Protein AF-A0A916H6Y7-F1 (afdb_monomer)

Secondary structure (DSSP, 8-state):
--HHHHHHHHHHHHHHHHHHHHHH----TTS-HHHHHHHHHHHHTSS-TTTTTT--HHHHHHHHHHHTT--TT--EEEETTEEEEPPPHHHHHHH-TT-----

Foldseek 3Di:
DPVVVVVVVVVVVVVVVVCCCVVVVAAPQVDDLLVQLVVLLVVLVVDDCVRLVVDDSLLSSLVVCLVNVHQLVPQFHADPNDTDGHDHNVRNCVVCVVSDDPD

pLDDT: mean 84.16, std 11.41, range [38.25, 94.25]

Radius of gyration: 16.62 Å; Cα contacts (8 Å, |Δi|>4): 92; chains: 1; bounding box: 41×30×44 Å

Sequence (103 aa):
MAKGKAIVTIARKLLVRVWYVLTKQEADRQADPHMVGLKFFAWSWKLSTEQHGGLTRRQFVRYHLMQLGLGNDLTHIQRGGTKRPLASVEEVRQLRPDLRDTA

Solvent-accessible surface area (backbone atoms only — not comparable to full-atom values): 6068 Å² total; per-residue (Å²): 139,60,67,68,58,53,52,52,52,52,50,51,54,51,51,52,50,52,48,46,37,72,74,67,68,52,58,72,66,84,56,60,43,61,63,53,39,48,51,42,42,61,50,49,73,78,47,54,56,72,78,45,71,74,39,52,59,36,36,40,27,41,49,56,30,53,76,40,73,30,49,85,87,52,59,55,41,75,57,93,89,43,77,43,69,44,43,54,72,66,63,38,37,73,78,38,69,84,71,61,84,83,124

Mean predicted aligned error: 8.53 Å

Structure (mmCIF, N/CA/C/O backbone):
data_AF-A0A916H6Y7-F1
#
_entry.id   AF-A0A916H6Y7-F1
#
loop_
_atom_site.group_PDB
_atom_site.id
_atom_site.type_symbol
_atom_site.label_atom_id
_atom_site.label_alt_id
_atom_site.label_comp_id
_atom_site.label_asym_id
_atom_site.label_entity_id
_atom_site.label_seq_id
_atom_site.pdbx_PDB_ins_code
_atom_site.Cartn_x
_atom_site.Cartn_y
_atom_site.Cartn_z
_atom_site.occupancy
_atom_site.B_iso_or_equiv
_atom_site.auth_seq_id
_atom_site.auth_comp_id
_atom_site.auth_asym_id
_atom_site.auth_atom_id
_atom_site.pdbx_PDB_model_num
ATOM 1 N N . MET A 1 1 ? 25.447 2.378 -32.250 1.00 52.41 1 MET A N 1
ATOM 2 C CA . MET A 1 1 ? 24.008 2.216 -32.578 1.00 52.41 1 MET A CA 1
ATOM 3 C C . MET A 1 1 ? 23.236 1.308 -31.590 1.00 52.41 1 MET A C 1
ATOM 5 O O . MET A 1 1 ? 22.358 0.569 -32.008 1.00 52.41 1 MET A O 1
ATOM 9 N N . ALA A 1 2 ? 23.501 1.357 -30.272 1.00 60.34 2 ALA A N 1
ATOM 10 C CA . ALA A 1 2 ? 22.874 0.439 -29.294 1.00 60.34 2 ALA A CA 1
ATOM 11 C C . ALA A 1 2 ? 21.842 1.100 -28.349 1.00 60.34 2 ALA A C 1
ATOM 13 O O . ALA A 1 2 ? 20.892 0.448 -27.922 1.00 60.34 2 ALA A O 1
ATOM 14 N N . LYS A 1 3 ? 21.974 2.406 -28.060 1.00 61.34 3 LYS A N 1
ATOM 1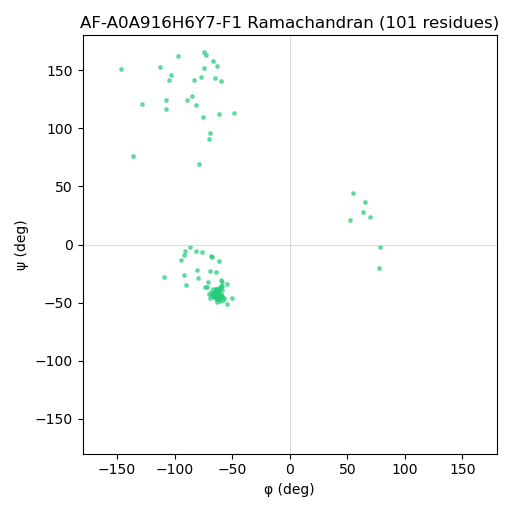5 C CA . LYS A 1 3 ? 21.105 3.120 -27.100 1.00 61.34 3 LYS A CA 1
ATOM 16 C C . LYS A 1 3 ? 19.642 3.224 -27.550 1.00 61.34 3 LYS A C 1
ATOM 18 O O . LYS A 1 3 ? 18.749 2.930 -26.764 1.00 61.34 3 LYS A O 1
ATOM 23 N N . GLY A 1 4 ? 19.386 3.571 -28.815 1.00 70.00 4 GLY A N 1
ATOM 24 C CA . GLY A 1 4 ? 18.014 3.707 -29.329 1.00 70.00 4 GLY A CA 1
ATOM 25 C C . GLY A 1 4 ? 17.227 2.392 -29.287 1.00 70.00 4 GLY A C 1
ATOM 26 O O . GLY A 1 4 ? 16.067 2.369 -28.887 1.00 70.00 4 GLY A O 1
ATOM 27 N N . LYS A 1 5 ? 17.885 1.269 -29.599 1.00 80.38 5 LYS A N 1
ATOM 28 C CA . LYS A 1 5 ? 17.262 -0.062 -29.587 1.00 80.38 5 LYS A CA 1
ATOM 29 C C . LYS A 1 5 ? 16.877 -0.507 -28.172 1.00 80.38 5 LYS A C 1
ATOM 31 O O . LYS A 1 5 ? 15.805 -1.082 -27.987 1.00 80.38 5 LYS A O 1
ATOM 36 N N . ALA A 1 6 ? 17.708 -0.201 -27.173 1.00 84.19 6 ALA A N 1
ATOM 37 C CA . ALA A 1 6 ? 17.408 -0.494 -25.773 1.00 84.19 6 ALA A CA 1
ATOM 38 C C . ALA A 1 6 ? 16.175 0.284 -25.279 1.00 84.19 6 ALA A C 1
ATOM 40 O O . ALA A 1 6 ? 15.272 -0.315 -24.698 1.00 84.19 6 ALA A O 1
ATOM 41 N N . ILE A 1 7 ? 16.089 1.584 -25.592 1.00 84.56 7 ILE A N 1
ATOM 42 C CA . ILE A 1 7 ? 14.945 2.434 -25.220 1.00 84.56 7 ILE A CA 1
ATOM 43 C C . ILE A 1 7 ? 13.647 1.898 -25.835 1.00 84.56 7 ILE A C 1
ATOM 45 O O . ILE A 1 7 ? 12.666 1.695 -25.123 1.00 84.56 7 ILE A O 1
ATOM 49 N N . VAL A 1 8 ? 13.654 1.590 -27.136 1.00 91.44 8 VAL A N 1
ATOM 50 C CA . VAL A 1 8 ? 12.478 1.038 -27.834 1.00 91.44 8 VAL A CA 1
ATOM 51 C C . VAL A 1 8 ? 12.059 -0.315 -27.251 1.00 91.44 8 VAL A C 1
ATOM 53 O O . VAL A 1 8 ? 10.868 -0.599 -27.123 1.00 91.44 8 VAL A O 1
ATOM 56 N N . THR A 1 9 ? 13.024 -1.145 -26.853 1.00 91.50 9 THR A N 1
ATOM 57 C CA . THR A 1 9 ? 12.742 -2.453 -26.244 1.00 91.50 9 THR A CA 1
ATOM 58 C C . THR A 1 9 ? 12.077 -2.301 -24.875 1.00 91.50 9 THR A C 1
ATOM 60 O O . THR A 1 9 ? 11.099 -2.994 -24.593 1.00 91.50 9 THR A O 1
ATOM 63 N N . ILE A 1 10 ? 12.556 -1.368 -24.045 1.00 86.44 10 ILE A N 1
ATOM 64 C CA . ILE A 1 10 ? 11.948 -1.057 -22.743 1.00 86.44 10 ILE A CA 1
ATOM 65 C C . ILE A 1 10 ? 10.536 -0.492 -22.941 1.00 86.44 10 ILE A C 1
ATOM 67 O O . ILE A 1 10 ? 9.596 -0.981 -22.317 1.00 86.44 10 ILE A O 1
ATOM 71 N N . ALA A 1 11 ? 10.362 0.462 -23.860 1.00 90.75 11 ALA A N 1
ATOM 72 C CA . ALA A 1 11 ? 9.064 1.066 -24.153 1.00 90.75 11 ALA A CA 1
ATOM 73 C C . ALA A 1 11 ? 8.025 0.023 -24.598 1.00 90.75 11 ALA A C 1
ATOM 75 O O . ALA A 1 11 ? 6.907 0.009 -24.088 1.00 90.75 11 ALA A O 1
ATOM 76 N N . ARG A 1 12 ? 8.404 -0.908 -25.485 1.00 91.88 12 ARG A N 1
ATOM 77 C CA . ARG A 1 12 ? 7.515 -1.992 -25.929 1.00 91.88 12 ARG A CA 1
ATOM 78 C C . ARG A 1 12 ? 7.095 -2.899 -24.773 1.00 91.88 12 ARG A C 1
ATOM 80 O O . ARG A 1 12 ? 5.923 -3.247 -24.677 1.00 91.88 12 ARG A O 1
ATOM 87 N N . LYS A 1 13 ? 8.026 -3.271 -23.888 1.00 87.25 13 LYS A N 1
ATOM 88 C CA . LYS A 1 13 ? 7.710 -4.099 -22.712 1.00 87.25 13 LYS A CA 1
ATOM 89 C C . LYS A 1 13 ? 6.757 -3.388 -21.750 1.00 87.25 13 LYS A C 1
ATOM 91 O O . LYS A 1 13 ? 5.821 -4.018 -21.264 1.00 87.25 13 L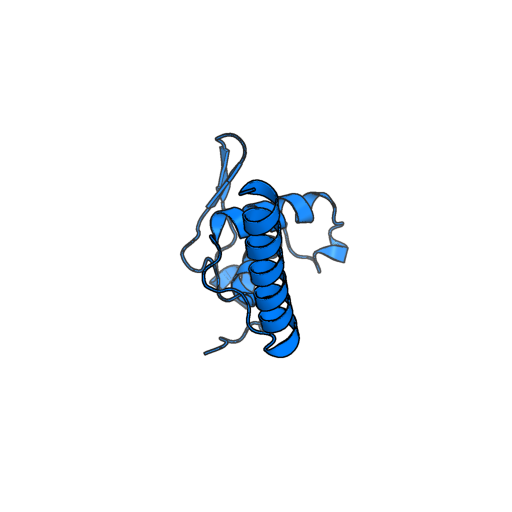YS A O 1
ATOM 96 N N . LEU A 1 14 ? 6.964 -2.091 -21.520 1.00 86.12 14 LEU A N 1
ATOM 97 C CA . LEU A 1 14 ? 6.064 -1.276 -20.702 1.00 86.12 14 LEU A CA 1
ATOM 98 C C . LEU A 1 14 ? 4.667 -1.202 -21.321 1.00 86.12 14 LEU A C 1
ATOM 100 O O . LEU A 1 14 ? 3.690 -1.454 -20.625 1.00 86.12 14 LEU A O 1
ATOM 104 N N . LEU A 1 15 ? 4.569 -0.944 -22.628 1.00 89.69 15 LEU A N 1
ATOM 105 C CA . LEU A 1 15 ? 3.287 -0.865 -23.327 1.00 89.69 15 LEU A CA 1
ATOM 106 C C . LEU A 1 15 ? 2.503 -2.181 -23.236 1.00 89.69 15 LEU A C 1
ATOM 108 O O . LEU A 1 15 ? 1.314 -2.163 -22.945 1.00 89.69 15 LEU A O 1
ATOM 112 N N . VAL A 1 16 ? 3.168 -3.325 -23.431 1.00 85.56 16 VAL A N 1
ATOM 113 C CA . VAL A 1 16 ? 2.527 -4.646 -23.323 1.00 85.56 16 VAL A CA 1
ATOM 114 C C . VAL A 1 16 ? 2.043 -4.914 -21.899 1.00 85.56 16 VAL A C 1
ATOM 116 O O . VAL A 1 16 ? 0.939 -5.422 -21.727 1.00 85.56 16 VAL A O 1
ATOM 119 N N . ARG A 1 17 ? 2.820 -4.546 -20.871 1.00 78.44 17 ARG A N 1
ATOM 120 C CA . ARG A 1 17 ? 2.383 -4.693 -19.475 1.00 78.44 17 ARG A CA 1
ATOM 121 C C . ARG A 1 17 ? 1.205 -3.786 -19.142 1.00 78.44 17 ARG A C 1
ATOM 123 O O . ARG A 1 17 ? 0.252 -4.263 -18.540 1.00 78.44 17 ARG A O 1
ATOM 130 N N . VAL A 1 18 ? 1.229 -2.531 -19.583 1.00 81.88 18 VAL A N 1
ATOM 131 C CA . VAL A 1 18 ? 0.101 -1.603 -19.416 1.00 81.88 18 VAL A CA 1
ATOM 132 C C . VAL A 1 18 ? -1.140 -2.129 -20.135 1.00 81.88 18 VAL A C 1
ATOM 134 O O . VAL A 1 18 ? -2.208 -2.179 -19.536 1.00 81.88 18 VAL A O 1
ATOM 137 N N . TRP A 1 19 ? -1.005 -2.589 -21.381 1.00 83.88 19 TRP A N 1
ATOM 138 C CA . TRP A 1 19 ? -2.108 -3.193 -22.126 1.00 83.88 19 TRP A CA 1
ATOM 139 C C . TRP A 1 19 ? -2.662 -4.432 -21.421 1.00 83.88 19 TRP A C 1
ATOM 141 O O . TRP A 1 19 ? -3.876 -4.568 -21.325 1.00 83.88 19 TRP A O 1
ATOM 151 N N . TYR A 1 20 ? -1.801 -5.305 -20.892 1.00 75.50 20 TYR A N 1
ATOM 152 C CA . TYR A 1 20 ? -2.230 -6.497 -20.162 1.00 75.50 20 TYR A CA 1
ATOM 153 C C . TYR A 1 20 ? -3.015 -6.119 -18.901 1.00 75.50 20 TYR A C 1
ATOM 155 O O . TYR A 1 20 ? -4.118 -6.616 -18.710 1.00 75.50 20 TYR A O 1
ATOM 163 N N . VAL A 1 21 ? -2.512 -5.175 -18.101 1.00 72.19 21 VAL A N 1
ATOM 164 C CA . VAL A 1 21 ? -3.211 -4.674 -16.904 1.00 72.19 21 VAL A CA 1
ATOM 165 C C . VAL A 1 21 ? -4.564 -4.054 -17.269 1.00 72.19 21 VAL A C 1
ATOM 167 O O . VAL A 1 21 ? -5.567 -4.354 -16.630 1.00 72.19 21 VAL A O 1
ATOM 170 N N . LEU A 1 22 ? -4.623 -3.234 -18.324 1.00 75.62 22 LEU A N 1
ATOM 171 C CA . LEU A 1 22 ? -5.859 -2.565 -18.744 1.00 75.62 22 LEU A CA 1
ATOM 172 C C . LEU A 1 22 ? -6.877 -3.519 -19.387 1.00 75.62 22 LEU A C 1
ATOM 174 O O . LEU A 1 22 ? -8.076 -3.350 -19.195 1.00 75.62 22 LEU A O 1
ATOM 178 N N . THR A 1 23 ? -6.414 -4.511 -20.148 1.00 72.69 23 THR A N 1
ATOM 179 C CA . THR A 1 23 ? -7.281 -5.402 -20.940 1.00 72.69 23 THR A CA 1
ATOM 180 C C . THR A 1 23 ? -7.719 -6.631 -20.155 1.00 72.69 23 THR A C 1
ATOM 182 O O . THR A 1 23 ? -8.830 -7.115 -20.346 1.00 72.69 23 THR A O 1
ATOM 185 N N . LYS A 1 24 ? -6.852 -7.159 -19.285 1.00 67.19 24 LYS A N 1
ATOM 186 C CA . LYS A 1 24 ? -7.150 -8.336 -18.459 1.00 67.19 24 LYS A CA 1
ATOM 187 C C . LYS A 1 24 ? -7.667 -7.974 -17.071 1.00 67.19 24 LYS A C 1
ATOM 189 O O . LYS A 1 24 ? -8.190 -8.854 -16.407 1.00 67.19 24 LYS A O 1
ATOM 194 N N . GLN A 1 25 ? -7.548 -6.709 -16.647 1.00 61.28 25 GLN A N 1
ATOM 195 C CA . GLN A 1 25 ? -7.906 -6.245 -15.295 1.00 61.28 25 GLN A CA 1
ATOM 196 C C . GLN A 1 25 ? -7.245 -7.070 -14.171 1.00 61.28 25 GLN A C 1
ATOM 198 O O . GLN A 1 25 ? -7.695 -7.062 -13.029 1.00 61.28 25 GLN A O 1
ATOM 203 N N . GLU A 1 26 ? -6.155 -7.774 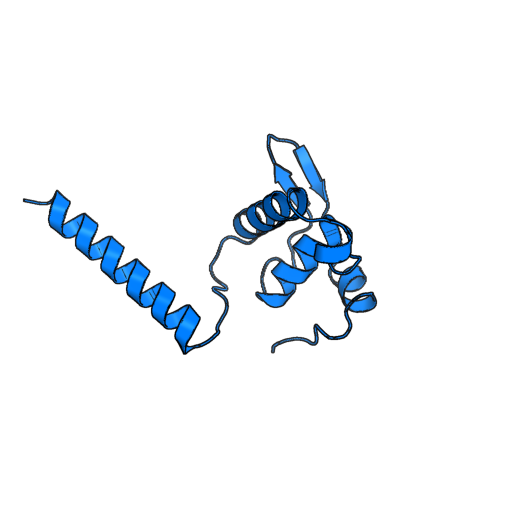-14.482 1.00 66.06 26 GLU A N 1
ATOM 204 C CA . GLU A 1 26 ? -5.409 -8.582 -13.526 1.00 66.06 26 GLU A CA 1
ATOM 205 C C . GLU A 1 26 ? -4.336 -7.715 -12.869 1.00 66.06 26 GLU A C 1
ATOM 207 O O . GLU A 1 26 ? -3.496 -7.106 -13.542 1.00 66.06 26 GLU A O 1
ATOM 212 N N . ALA A 1 27 ? -4.362 -7.659 -11.538 1.00 65.12 27 ALA A N 1
ATOM 213 C CA . ALA A 1 27 ? -3.302 -7.038 -10.761 1.00 65.12 27 ALA A CA 1
ATOM 214 C C . ALA A 1 27 ? -1.961 -7.742 -11.027 1.00 65.12 27 ALA A C 1
ATOM 216 O O . ALA A 1 27 ? -1.897 -8.971 -11.116 1.00 65.12 27 ALA A O 1
ATOM 217 N N . ASP A 1 28 ? -0.873 -6.973 -11.121 1.00 69.69 28 ASP A N 1
ATOM 218 C CA . ASP A 1 28 ? 0.472 -7.542 -11.227 1.00 69.69 28 ASP A CA 1
ATOM 219 C C . ASP A 1 28 ? 0.876 -8.199 -9.899 1.00 69.69 28 ASP A C 1
ATOM 221 O O . ASP A 1 28 ? 1.447 -7.563 -9.012 1.00 69.69 28 ASP A O 1
ATOM 225 N N . ARG A 1 29 ? 0.579 -9.497 -9.772 1.00 71.25 29 ARG A N 1
ATOM 226 C CA . ARG A 1 29 ? 0.913 -10.313 -8.595 1.00 71.25 29 ARG A CA 1
ATOM 227 C C . ARG A 1 29 ? 2.425 -10.531 -8.419 1.00 71.25 29 ARG A C 1
ATOM 229 O O . ARG A 1 29 ? 2.840 -11.032 -7.380 1.00 71.25 29 ARG A O 1
ATOM 236 N N . GLN A 1 30 ? 3.252 -10.183 -9.413 1.00 74.06 30 GLN A N 1
ATOM 237 C CA . GLN A 1 30 ? 4.715 -10.307 -9.339 1.00 74.06 30 GLN A CA 1
ATOM 238 C C . GLN A 1 30 ? 5.398 -9.039 -8.810 1.00 74.06 30 GLN A C 1
ATOM 240 O O . GLN A 1 30 ? 6.615 -9.036 -8.617 1.00 74.06 30 GLN A O 1
ATOM 245 N N . ALA A 1 31 ? 4.646 -7.956 -8.596 1.00 79.81 31 ALA A N 1
ATOM 246 C CA . ALA A 1 31 ? 5.187 -6.734 -8.026 1.00 79.81 31 ALA A CA 1
ATOM 247 C C . ALA A 1 31 ? 5.661 -6.965 -6.583 1.00 79.81 31 ALA A C 1
ATOM 249 O O . ALA A 1 31 ? 5.015 -7.677 -5.818 1.00 79.81 31 ALA A O 1
ATOM 250 N N . ASP A 1 32 ? 6.764 -6.317 -6.193 1.00 86.75 32 ASP A N 1
ATOM 251 C CA . ASP A 1 32 ? 7.245 -6.344 -4.809 1.00 86.75 32 ASP A CA 1
ATOM 252 C C . ASP A 1 32 ? 6.181 -5.724 -3.873 1.00 86.75 32 ASP A C 1
ATOM 254 O O . ASP A 1 32 ? 5.949 -4.504 -3.932 1.00 86.75 32 ASP A O 1
ATOM 258 N N . PRO A 1 33 ? 5.546 -6.523 -2.988 1.00 89.31 33 PRO A N 1
ATOM 259 C CA . PRO A 1 33 ? 4.476 -6.044 -2.120 1.00 89.31 33 PRO A CA 1
ATOM 260 C C . PRO A 1 33 ? 4.918 -4.911 -1.193 1.00 89.31 33 PRO A C 1
ATOM 262 O O . PRO A 1 33 ? 4.113 -4.043 -0.850 1.00 89.31 33 PRO A O 1
ATOM 265 N N . HIS A 1 34 ? 6.192 -4.886 -0.787 1.00 91.56 34 HIS A N 1
ATOM 266 C CA . HIS A 1 34 ? 6.724 -3.843 0.086 1.00 91.56 34 HIS A CA 1
ATOM 267 C C . HIS A 1 3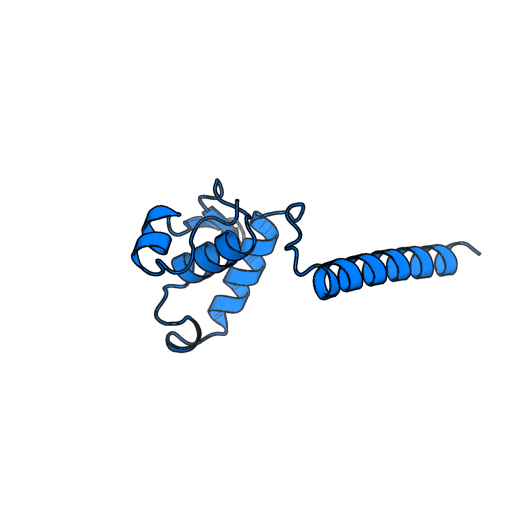4 ? 6.801 -2.504 -0.643 1.00 91.56 34 HIS A C 1
ATOM 269 O O . HIS A 1 34 ? 6.326 -1.488 -0.128 1.00 91.56 34 HIS A O 1
ATOM 275 N N . MET A 1 35 ? 7.314 -2.510 -1.873 1.00 90.75 35 MET A N 1
ATOM 276 C CA . MET A 1 35 ? 7.411 -1.308 -2.701 1.00 90.75 35 MET A CA 1
ATOM 277 C C . MET A 1 35 ? 6.033 -0.761 -3.068 1.00 90.75 35 MET A C 1
ATOM 279 O O . MET A 1 35 ? 5.813 0.451 -2.990 1.00 90.75 35 MET A O 1
ATOM 283 N N . VAL A 1 36 ? 5.084 -1.639 -3.401 1.00 91.44 36 VAL A N 1
ATOM 284 C CA . VAL A 1 36 ? 3.683 -1.259 -3.636 1.00 91.44 36 VAL A CA 1
ATOM 285 C C . VAL A 1 36 ? 3.067 -0.674 -2.359 1.00 91.44 36 VAL A C 1
ATOM 287 O O . VAL A 1 36 ? 2.507 0.426 -2.384 1.00 91.44 36 VAL A O 1
ATOM 290 N N . GLY A 1 37 ? 3.259 -1.337 -1.215 1.00 92.75 37 GLY A N 1
ATOM 291 C CA . GLY A 1 37 ? 2.796 -0.868 0.090 1.00 92.75 37 GLY A CA 1
ATOM 292 C C . GLY A 1 37 ? 3.365 0.500 0.475 1.00 92.75 37 GLY A C 1
ATOM 293 O O . GLY A 1 37 ? 2.639 1.351 0.987 1.00 92.75 37 GLY A O 1
ATOM 294 N N . LEU A 1 38 ? 4.636 0.773 0.168 1.00 93.38 38 LEU A N 1
ATOM 295 C CA . LEU A 1 38 ? 5.253 2.084 0.377 1.00 93.38 38 LEU A CA 1
ATOM 296 C C . LEU A 1 38 ? 4.618 3.181 -0.476 1.00 93.38 38 LEU A C 1
ATOM 298 O O . LEU A 1 38 ? 4.459 4.306 0.005 1.00 93.38 38 LEU A O 1
ATOM 302 N N . LYS A 1 39 ? 4.253 2.881 -1.727 1.00 93.06 39 LYS A N 1
ATOM 303 C CA . LYS A 1 39 ? 3.562 3.840 -2.598 1.00 93.06 39 LYS A CA 1
ATOM 304 C C . LYS A 1 39 ? 2.161 4.135 -2.082 1.00 93.06 39 LYS A C 1
ATOM 306 O O . LYS A 1 39 ? 1.819 5.310 -1.967 1.00 93.06 39 LYS A O 1
ATOM 311 N N . PHE A 1 40 ? 1.403 3.116 -1.679 1.00 93.69 40 PHE A N 1
ATOM 312 C CA . PHE A 1 40 ? 0.104 3.323 -1.035 1.00 93.69 40 PHE A CA 1
ATOM 313 C C . PHE A 1 40 ? 0.227 4.094 0.272 1.00 93.69 40 PHE A C 1
ATOM 315 O O . PHE A 1 40 ? -0.561 5.001 0.528 1.00 93.69 40 PHE A O 1
ATOM 322 N N . PHE A 1 41 ? 1.254 3.809 1.073 1.00 93.38 41 PHE A N 1
ATOM 323 C CA . PHE A 1 41 ? 1.486 4.559 2.295 1.00 93.38 41 PHE A CA 1
ATOM 324 C C . PHE A 1 41 ? 1.788 6.019 1.977 1.00 93.38 41 PHE A C 1
ATOM 326 O O . PHE A 1 41 ? 1.136 6.894 2.525 1.00 93.38 41 PHE A O 1
ATOM 333 N N . ALA A 1 42 ? 2.701 6.309 1.048 1.00 92.69 42 ALA A N 1
ATOM 334 C CA . ALA A 1 42 ? 2.981 7.680 0.629 1.00 92.69 42 ALA A CA 1
ATOM 335 C C . ALA A 1 42 ? 1.739 8.390 0.063 1.00 92.69 42 ALA A C 1
ATOM 337 O O . ALA A 1 42 ? 1.558 9.585 0.295 1.00 92.69 42 ALA A O 1
ATOM 338 N N . TRP A 1 43 ? 0.871 7.663 -0.642 1.00 93.31 43 TRP A N 1
ATOM 339 C CA . TRP A 1 43 ? -0.390 8.193 -1.148 1.00 93.31 43 TRP A CA 1
ATOM 340 C C . TRP A 1 43 ? -1.370 8.528 -0.020 1.00 93.31 43 TRP A C 1
ATOM 342 O O . TRP A 1 43 ? -1.900 9.634 -0.007 1.00 93.31 43 TRP A O 1
ATOM 352 N N . SER A 1 44 ? -1.499 7.668 0.994 1.00 92.31 44 SER A N 1
ATOM 353 C CA . SER A 1 44 ? -2.363 7.893 2.169 1.00 92.31 44 SER A CA 1
ATOM 354 C C . SER A 1 44 ? -1.998 9.129 3.011 1.00 92.31 44 SER A C 1
ATOM 356 O O . SER A 1 44 ? -2.743 9.573 3.882 1.00 92.31 44 SER A O 1
ATOM 358 N N . TRP A 1 45 ? -0.813 9.709 2.806 1.00 90.88 45 TRP A N 1
ATOM 359 C CA . TRP A 1 45 ? -0.444 10.976 3.449 1.00 90.88 45 TRP A CA 1
ATOM 360 C C . TRP A 1 45 ? -1.035 12.192 2.742 1.00 90.88 45 TRP A C 1
ATOM 362 O O . TRP A 1 45 ? -1.150 13.246 3.356 1.00 90.88 45 TRP A O 1
ATOM 372 N N . LYS A 1 46 ? -1.395 12.047 1.466 1.00 91.62 46 LYS A N 1
ATOM 373 C CA . LYS A 1 46 ? -1.978 13.110 0.643 1.00 91.62 46 LYS A CA 1
ATOM 374 C C . LYS A 1 46 ? -3.506 13.121 0.679 1.00 91.62 46 LYS A C 1
ATOM 376 O O . LYS A 1 46 ? -4.101 14.034 0.122 1.00 91.62 46 LYS A O 1
ATOM 381 N N . LEU A 1 47 ? -4.116 12.101 1.278 1.00 91.69 47 LEU A N 1
ATOM 382 C CA . LEU A 1 47 ? -5.558 11.906 1.308 1.00 91.69 47 LEU A CA 1
ATOM 383 C C . LEU A 1 47 ? -6.140 12.306 2.670 1.00 91.69 47 LEU A C 1
ATOM 385 O O . LEU A 1 47 ? -5.504 12.128 3.716 1.00 91.69 47 LEU A O 1
ATOM 389 N N . SER A 1 48 ? -7.362 12.837 2.646 1.00 90.06 48 SER A N 1
ATOM 390 C CA . SER A 1 48 ? -8.169 13.065 3.846 1.00 90.06 48 SER A CA 1
ATOM 391 C C . SER A 1 48 ? -8.746 11.750 4.388 1.00 90.06 48 SER A C 1
ATOM 393 O O . SER A 1 48 ? -8.768 10.722 3.710 1.00 90.06 48 SER A O 1
ATOM 395 N N . THR A 1 49 ? -9.249 11.770 5.623 1.00 86.06 49 THR A N 1
ATOM 396 C CA . THR A 1 49 ? -9.912 10.603 6.235 1.00 86.06 49 THR A CA 1
ATOM 397 C C . THR A 1 49 ? -11.136 10.141 5.438 1.00 86.06 49 THR A C 1
ATOM 399 O O . THR A 1 49 ? -11.373 8.942 5.310 1.00 86.06 49 THR A O 1
ATOM 402 N N . GLU A 1 50 ? -11.881 11.077 4.850 1.00 88.38 50 GLU A N 1
ATOM 403 C CA . GLU A 1 50 ? -13.014 10.779 3.965 1.00 88.38 50 GLU A CA 1
ATOM 404 C C . GLU A 1 50 ? -12.548 10.070 2.692 1.00 88.38 50 GLU A C 1
ATOM 406 O O . GLU A 1 50 ? -13.131 9.067 2.290 1.00 88.38 50 GLU A O 1
ATOM 411 N N . GLN A 1 51 ? -11.436 10.521 2.103 1.00 87.62 51 GLN A N 1
ATOM 412 C CA . GLN A 1 51 ? -10.838 9.891 0.922 1.00 87.62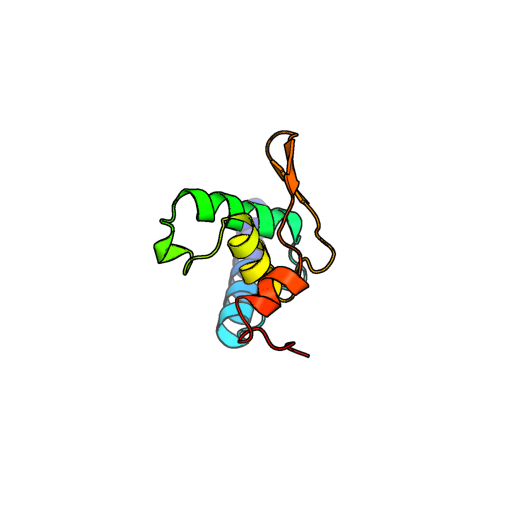 51 GLN A CA 1
ATOM 413 C C . GLN A 1 51 ? -10.232 8.512 1.217 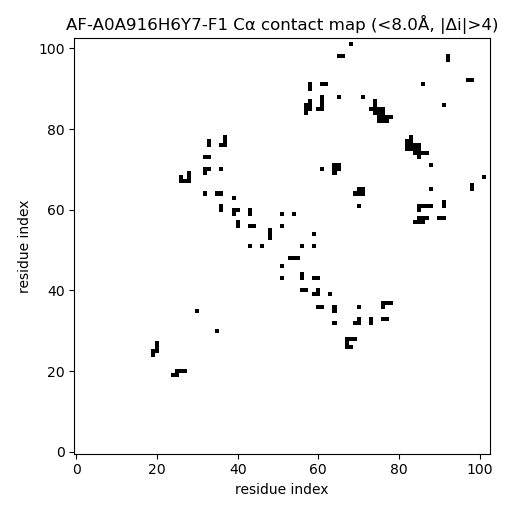1.00 87.62 51 GLN A C 1
ATOM 415 O O . GLN A 1 51 ? -10.118 7.687 0.314 1.00 87.62 51 GLN A O 1
ATOM 420 N N . HIS A 1 52 ? -9.883 8.224 2.474 1.00 87.38 52 HIS A N 1
ATOM 421 C CA . HIS A 1 52 ? -9.552 6.866 2.914 1.00 87.38 52 HIS A CA 1
ATOM 422 C C . HIS A 1 52 ? -10.783 5.967 3.095 1.00 87.38 52 HIS A C 1
ATOM 424 O O . HIS A 1 52 ? -10.627 4.781 3.390 1.00 87.38 52 HIS A O 1
ATOM 430 N N . GLY A 1 53 ? -11.999 6.506 2.970 1.00 86.44 53 GLY A N 1
ATOM 431 C CA . GLY A 1 53 ? -13.232 5.783 3.268 1.00 86.44 53 GLY A CA 1
ATOM 432 C C . GLY A 1 53 ? -13.345 5.420 4.748 1.00 86.44 53 GLY A C 1
ATOM 433 O O . GLY A 1 53 ? -13.767 4.313 5.069 1.00 86.44 53 GLY A O 1
ATOM 434 N N . GLY A 1 54 ? -12.884 6.303 5.642 1.00 88.75 54 GLY A N 1
ATOM 435 C CA . GLY A 1 54 ? -12.898 6.080 7.093 1.00 88.75 54 GLY A CA 1
ATOM 436 C C . GLY A 1 54 ? -11.792 5.155 7.616 1.00 88.75 54 GLY A C 1
ATOM 437 O O . GLY A 1 54 ? -11.677 4.970 8.826 1.00 88.75 54 GLY A O 1
ATOM 438 N N . LEU A 1 55 ? -10.948 4.602 6.739 1.00 90.81 55 LEU A N 1
ATOM 439 C CA . LEU A 1 55 ? -9.837 3.739 7.133 1.00 90.81 55 LEU A CA 1
ATOM 440 C C . LEU A 1 55 ? -8.664 4.550 7.695 1.00 90.81 55 LEU A C 1
ATOM 442 O O . LEU A 1 55 ? -8.300 5.622 7.201 1.00 90.81 55 LEU A O 1
ATOM 446 N N . THR A 1 56 ? -7.982 3.989 8.692 1.00 92.62 56 THR A N 1
ATOM 447 C CA . THR A 1 56 ? -6.658 4.487 9.077 1.00 92.62 56 THR A CA 1
ATOM 448 C C . THR A 1 56 ? -5.657 4.224 7.951 1.00 92.62 56 THR A C 1
ATOM 450 O O . THR A 1 56 ? -5.817 3.301 7.159 1.00 92.62 56 THR A O 1
ATOM 453 N N . ARG A 1 57 ? -4.546 4.966 7.899 1.00 92.06 57 ARG A N 1
ATOM 454 C CA . ARG A 1 57 ? -3.511 4.783 6.856 1.00 92.06 57 ARG A CA 1
ATOM 455 C C . ARG A 1 57 ? -2.985 3.344 6.765 1.00 92.06 57 ARG A C 1
ATOM 457 O O . ARG A 1 57 ? -2.666 2.869 5.683 1.00 92.06 57 ARG A O 1
ATOM 464 N N . ARG A 1 58 ? -2.900 2.639 7.896 1.00 94.12 58 ARG A N 1
ATOM 465 C CA . ARG A 1 58 ? -2.456 1.235 7.953 1.00 94.12 58 ARG A CA 1
ATOM 466 C C . ARG A 1 58 ? -3.483 0.285 7.348 1.00 94.12 58 ARG A C 1
ATOM 468 O O . ARG A 1 58 ? -3.100 -0.623 6.614 1.00 94.12 58 ARG A O 1
ATOM 475 N N . GLN A 1 59 ? -4.757 0.517 7.653 1.00 93.69 59 GLN A N 1
ATOM 476 C CA . GLN A 1 59 ? -5.880 -0.228 7.090 1.00 93.69 59 GLN A CA 1
ATOM 477 C C . GLN A 1 59 ? -6.038 0.079 5.600 1.00 93.69 59 GLN A C 1
ATOM 479 O O . GLN A 1 59 ? -6.203 -0.841 4.819 1.00 93.69 59 GLN A O 1
ATOM 484 N N . PHE A 1 60 ? -5.876 1.339 5.189 1.00 93.62 60 PHE A N 1
ATOM 485 C CA . PHE A 1 60 ? -5.905 1.774 3.792 1.00 93.62 60 PHE A CA 1
ATOM 486 C C . PHE A 1 60 ? -4.845 1.063 2.941 1.00 93.62 60 PHE A C 1
ATOM 488 O O . PHE A 1 60 ? -5.146 0.523 1.880 1.00 93.62 60 PHE A O 1
ATOM 495 N N . VAL A 1 61 ? -3.598 1.008 3.422 1.00 94.25 61 VAL A N 1
ATOM 496 C CA . VAL A 1 61 ? -2.524 0.297 2.710 1.00 94.25 61 VAL A CA 1
ATOM 497 C C . VAL A 1 61 ? -2.816 -1.198 2.624 1.00 94.25 61 VAL A C 1
ATOM 499 O O . VAL A 1 61 ? -2.678 -1.777 1.550 1.00 94.25 61 VAL A O 1
ATOM 502 N N . ARG A 1 62 ? -3.246 -1.824 3.728 1.00 94.25 62 ARG A N 1
ATOM 503 C CA . ARG A 1 62 ? -3.621 -3.244 3.738 1.00 94.25 62 ARG A CA 1
ATOM 504 C C . ARG A 1 62 ? -4.778 -3.530 2.780 1.00 94.25 62 ARG A C 1
ATOM 506 O O . ARG A 1 62 ? -4.682 -4.474 2.008 1.00 94.25 62 ARG 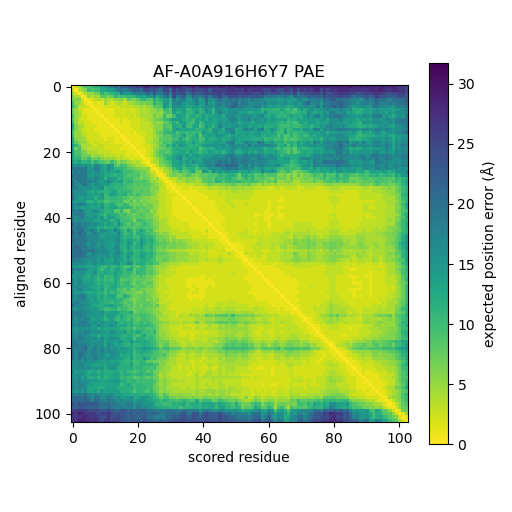A O 1
ATOM 513 N N . TYR A 1 63 ? -5.820 -2.704 2.801 1.00 92.75 63 TYR A N 1
ATOM 514 C CA . TYR A 1 63 ? -6.994 -2.804 1.937 1.00 92.75 63 TYR A CA 1
ATOM 515 C C . TYR A 1 63 ? -6.593 -2.845 0.461 1.00 92.75 63 TYR A C 1
ATOM 517 O O . TYR A 1 63 ? -6.953 -3.777 -0.251 1.00 92.75 63 TYR A O 1
ATOM 525 N N . HIS A 1 64 ? -5.768 -1.898 0.010 1.00 91.31 64 HIS A N 1
ATOM 526 C CA . HIS A 1 64 ? -5.341 -1.870 -1.388 1.00 91.31 64 HIS A CA 1
ATOM 527 C C . HIS A 1 64 ? -4.364 -2.992 -1.756 1.00 91.31 64 HIS A C 1
ATOM 529 O O . HIS A 1 64 ? -4.409 -3.485 -2.879 1.00 91.31 64 HIS A O 1
ATOM 535 N N . LEU A 1 65 ? -3.511 -3.440 -0.832 1.00 91.44 65 LEU A N 1
ATOM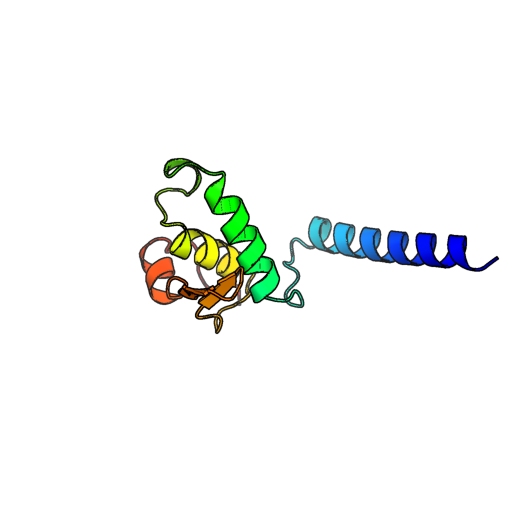 536 C CA . LEU A 1 65 ? -2.678 -4.624 -1.061 1.00 91.44 65 LEU A CA 1
ATOM 537 C C . LEU A 1 65 ? -3.534 -5.889 -1.223 1.00 91.44 65 LEU A C 1
ATOM 539 O O . LEU A 1 65 ? -3.321 -6.644 -2.169 1.00 91.44 65 LEU A O 1
ATOM 543 N N . MET A 1 66 ? -4.555 -6.063 -0.378 1.00 91.12 66 MET A N 1
ATOM 544 C CA . MET A 1 66 ? -5.512 -7.168 -0.484 1.00 91.12 66 MET A CA 1
ATOM 545 C C . MET A 1 66 ? -6.294 -7.129 -1.800 1.00 91.12 66 MET A C 1
ATOM 547 O O . MET A 1 66 ? -6.431 -8.164 -2.442 1.00 91.12 66 MET A O 1
ATOM 551 N N . GLN A 1 67 ? -6.740 -5.950 -2.253 1.00 87.25 67 GLN A N 1
ATOM 552 C CA . GLN A 1 67 ? -7.402 -5.802 -3.559 1.00 87.25 67 GLN A CA 1
ATOM 553 C C . GLN A 1 67 ? -6.525 -6.262 -4.732 1.00 87.25 67 GLN A C 1
ATOM 555 O O . GLN A 1 67 ? -7.042 -6.758 -5.728 1.00 87.25 67 GLN A O 1
ATOM 560 N N . LEU A 1 68 ? -5.204 -6.100 -4.621 1.00 86.31 68 LEU A N 1
ATOM 561 C CA . LEU A 1 68 ? -4.248 -6.545 -5.636 1.00 86.31 68 LEU A CA 1
ATOM 562 C C . LEU A 1 68 ? -3.821 -8.014 -5.466 1.00 86.31 68 LEU A C 1
ATOM 564 O O . LEU A 1 68 ? -3.034 -8.508 -6.271 1.00 86.31 68 LEU A O 1
ATOM 568 N N . GLY A 1 69 ? -4.299 -8.711 -4.429 1.00 86.19 69 GLY A N 1
ATOM 569 C CA . GLY A 1 69 ? -3.828 -10.052 -4.077 1.00 86.19 69 GLY A CA 1
ATOM 570 C C . GLY A 1 69 ? -2.352 -10.080 -3.661 1.00 86.19 69 GLY A C 1
ATOM 571 O O . GLY A 1 69 ? -1.668 -11.078 -3.877 1.00 86.19 69 GLY A O 1
ATOM 572 N N . LEU A 1 70 ? -1.839 -8.975 -3.110 1.00 87.38 70 LEU A N 1
ATOM 573 C CA . LEU A 1 70 ? -0.446 -8.807 -2.700 1.00 87.38 70 LEU A CA 1
ATOM 574 C C . LEU A 1 70 ? -0.327 -8.689 -1.179 1.00 87.38 70 LEU A C 1
ATOM 576 O O . LEU A 1 70 ? -1.203 -8.170 -0.492 1.00 87.38 70 LEU A O 1
ATOM 580 N N . GLY A 1 71 ? 0.831 -9.083 -0.649 1.00 84.44 71 GLY A N 1
ATOM 581 C CA . GLY A 1 71 ? 1.251 -8.678 0.691 1.00 84.44 71 GLY A CA 1
ATOM 582 C C . GLY A 1 71 ? 0.449 -9.278 1.845 1.00 84.44 71 GLY A C 1
ATOM 583 O O . GLY A 1 71 ? 0.473 -8.690 2.922 1.00 84.44 71 GLY A O 1
ATOM 584 N N . ASN A 1 72 ? -0.210 -10.430 1.668 1.00 86.00 72 ASN A N 1
ATOM 585 C CA . ASN A 1 72 ? -0.873 -11.154 2.763 1.00 86.00 72 ASN A CA 1
ATOM 586 C C . ASN A 1 72 ? 0.077 -11.347 3.958 1.00 86.00 72 ASN A C 1
ATOM 588 O O . ASN A 1 72 ? -0.256 -10.943 5.072 1.00 86.00 72 ASN A O 1
ATOM 592 N N . ASP A 1 73 ? 1.311 -11.776 3.691 1.00 87.00 73 ASP A N 1
ATOM 593 C CA . ASP A 1 73 ? 2.344 -12.004 4.713 1.00 87.00 73 ASP A CA 1
ATOM 594 C C . ASP A 1 73 ? 3.084 -10.724 5.154 1.00 87.00 73 ASP A C 1
ATOM 596 O O . ASP A 1 73 ? 3.911 -10.740 6.069 1.00 87.00 73 ASP A O 1
ATOM 600 N N . LEU A 1 74 ? 2.818 -9.578 4.513 1.00 89.88 74 LEU A N 1
ATOM 601 C CA . LEU A 1 74 ? 3.511 -8.328 4.814 1.00 89.88 74 LEU A CA 1
ATOM 602 C C . LEU A 1 74 ? 2.982 -7.743 6.125 1.00 89.88 74 LEU A C 1
ATOM 604 O O . LEU A 1 74 ? 1.870 -7.234 6.189 1.00 89.88 74 LEU A O 1
ATOM 608 N N . THR A 1 75 ? 3.786 -7.761 7.182 1.00 92.00 75 THR A N 1
ATOM 609 C CA . THR A 1 75 ? 3.373 -7.263 8.508 1.00 92.00 75 THR A CA 1
ATOM 610 C C . THR A 1 75 ? 3.722 -5.791 8.736 1.00 92.00 75 THR A C 1
ATOM 612 O O . THR A 1 75 ? 3.064 -5.102 9.515 1.00 92.00 75 THR A O 1
ATOM 615 N N . HIS A 1 76 ? 4.759 -5.288 8.062 1.00 92.94 76 HIS A N 1
ATOM 616 C CA . HIS A 1 76 ? 5.293 -3.940 8.249 1.00 92.94 76 HIS A CA 1
ATOM 617 C C . HIS A 1 76 ? 5.819 -3.375 6.927 1.00 92.94 76 HIS A C 1
ATOM 619 O O . HIS A 1 76 ? 6.342 -4.108 6.093 1.00 92.94 76 HIS A O 1
ATOM 625 N N . ILE A 1 77 ? 5.777 -2.051 6.788 1.00 91.94 77 ILE A N 1
ATOM 626 C CA . ILE A 1 77 ? 6.497 -1.308 5.746 1.00 91.94 77 ILE A CA 1
ATOM 627 C C . ILE A 1 77 ? 7.709 -0.613 6.361 1.00 91.94 77 ILE A C 1
ATOM 629 O O . ILE A 1 77 ? 7.648 -0.091 7.476 1.00 91.94 77 ILE A O 1
ATOM 633 N N . GLN A 1 78 ? 8.821 -0.57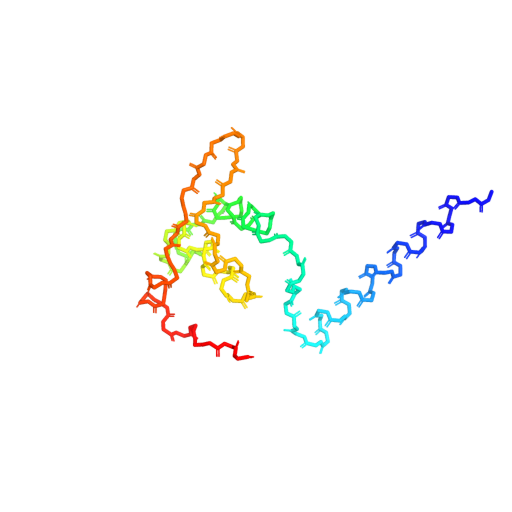8 5.632 1.00 90.38 78 GLN A N 1
ATOM 634 C CA . GLN A 1 78 ? 10.038 0.102 6.073 1.00 90.38 78 GLN A CA 1
ATOM 635 C C . GLN A 1 78 ? 10.231 1.380 5.269 1.00 90.38 78 GLN A C 1
ATOM 637 O O . GLN A 1 78 ? 10.437 1.331 4.061 1.00 90.38 78 GLN A O 1
ATOM 642 N N . ARG A 1 79 ? 10.197 2.532 5.943 1.00 83.75 79 ARG A N 1
ATOM 643 C CA . ARG A 1 79 ? 10.433 3.839 5.320 1.00 83.75 79 ARG A CA 1
ATOM 644 C C . ARG A 1 79 ? 11.495 4.588 6.112 1.00 83.75 79 ARG A C 1
ATOM 646 O O . ARG A 1 79 ? 11.304 4.830 7.300 1.00 83.75 79 ARG A O 1
ATOM 653 N N . GLY A 1 80 ? 12.599 4.950 5.455 1.00 82.00 80 GLY A N 1
ATOM 654 C CA . GLY A 1 80 ? 13.702 5.682 6.094 1.00 82.00 80 GLY A CA 1
ATOM 655 C C . GLY A 1 80 ? 14.243 4.964 7.335 1.00 82.00 80 GLY A C 1
ATOM 656 O O . GLY A 1 80 ? 14.360 5.571 8.391 1.00 82.00 80 GLY A O 1
ATOM 657 N N . GLY A 1 81 ? 14.440 3.644 7.253 1.00 85.62 81 GLY A N 1
ATOM 658 C CA . GLY A 1 81 ? 14.913 2.815 8.370 1.00 85.62 81 GLY A CA 1
ATOM 659 C C . GLY A 1 81 ? 13.859 2.467 9.430 1.00 85.62 81 GLY A C 1
ATOM 660 O O . GLY A 1 81 ? 14.004 1.457 10.111 1.00 85.62 81 GLY A O 1
ATOM 661 N N . THR A 1 82 ? 12.754 3.213 9.525 1.00 88.50 82 THR A N 1
ATOM 662 C CA . THR A 1 82 ? 11.693 2.955 10.512 1.00 88.50 82 THR A CA 1
ATOM 663 C C . THR A 1 82 ? 10.700 1.910 10.006 1.00 88.50 82 THR A C 1
ATOM 665 O O . THR A 1 82 ? 10.123 2.069 8.925 1.00 88.50 82 THR A O 1
ATOM 668 N N . LYS A 1 83 ? 10.449 0.869 10.809 1.00 90.94 83 LYS A N 1
ATOM 669 C CA . LYS A 1 83 ? 9.378 -0.108 10.563 1.00 90.94 83 LYS A CA 1
ATOM 670 C C . LYS A 1 83 ? 8.045 0.462 11.047 1.00 90.94 83 LYS A C 1
ATOM 672 O O . LYS A 1 83 ? 7.887 0.787 12.220 1.00 90.94 83 LYS A O 1
ATOM 677 N N . ARG A 1 84 ? 7.081 0.600 10.140 1.00 90.00 84 ARG A N 1
ATOM 678 C CA . ARG A 1 84 ? 5.702 0.987 10.452 1.00 90.00 84 ARG A CA 1
ATOM 679 C C . ARG A 1 84 ? 4.824 -0.252 10.294 1.00 90.00 84 ARG A C 1
ATOM 681 O O . ARG A 1 84 ? 4.864 -0.853 9.220 1.00 90.00 84 ARG A O 1
ATOM 688 N N . PRO A 1 85 ? 4.060 -0.662 11.315 1.00 92.75 85 PRO A N 1
ATOM 689 C CA . PRO A 1 85 ? 3.271 -1.875 11.196 1.00 92.75 85 PRO A CA 1
ATOM 690 C C . PRO A 1 85 ? 2.054 -1.625 10.299 1.00 92.75 85 PRO A C 1
ATOM 692 O O . PRO A 1 85 ? 1.577 -0.493 10.198 1.00 92.75 85 PRO A O 1
ATOM 695 N N . LEU A 1 86 ? 1.576 -2.667 9.627 1.00 92.56 86 LEU A N 1
ATOM 696 C CA . LEU A 1 86 ? 0.355 -2.652 8.821 1.00 92.56 86 LEU A CA 1
ATOM 697 C C . LEU A 1 86 ? -0.824 -3.201 9.629 1.00 92.56 86 LEU A C 1
ATOM 699 O O . LEU A 1 86 ? -0.632 -3.825 10.670 1.00 92.56 86 LEU A O 1
ATOM 703 N N . ALA A 1 87 ? -2.052 -2.922 9.193 1.00 93.31 87 ALA A N 1
ATOM 704 C CA . ALA A 1 87 ? -3.228 -3.609 9.736 1.00 93.31 87 ALA A CA 1
ATOM 705 C C . ALA A 1 87 ? -3.146 -5.109 9.411 1.00 93.31 87 ALA A C 1
ATOM 707 O O . ALA A 1 87 ? -2.492 -5.474 8.422 1.00 93.31 87 ALA A O 1
ATOM 708 N N . SER A 1 88 ? -3.773 -5.969 10.214 1.00 91.94 88 SER A N 1
ATOM 709 C CA . SER A 1 88 ? -3.888 -7.387 9.848 1.00 91.94 88 SER A CA 1
ATOM 710 C C . SER A 1 88 ? -4.901 -7.572 8.715 1.00 91.94 88 SER A C 1
ATOM 712 O O . SER A 1 88 ? -5.685 -6.671 8.402 1.00 91.94 88 SER A O 1
ATOM 714 N N . VAL A 1 89 ? -4.858 -8.730 8.057 1.00 90.38 89 VAL A N 1
ATOM 715 C CA . VAL A 1 89 ? -5.827 -9.066 7.005 1.00 90.38 89 VAL A CA 1
ATOM 716 C C . VAL A 1 89 ? -7.228 -9.171 7.617 1.00 90.38 89 VAL A C 1
ATOM 718 O O . VAL A 1 89 ? -8.197 -8.656 7.066 1.00 90.38 89 VAL A O 1
ATOM 721 N N . GLU A 1 90 ? -7.323 -9.774 8.799 1.00 90.12 90 GLU A N 1
ATOM 722 C CA . GLU A 1 90 ? -8.563 -9.994 9.542 1.00 90.12 90 GLU A CA 1
ATOM 723 C C . GLU A 1 90 ? -9.203 -8.669 9.964 1.00 90.12 90 GLU A C 1
ATOM 725 O O . GLU A 1 90 ? -10.404 -8.484 9.780 1.00 90.12 90 GLU A O 1
ATOM 730 N N . GLU A 1 91 ? -8.396 -7.728 10.464 1.00 90.50 91 GLU A N 1
ATOM 731 C CA . GLU A 1 91 ? -8.842 -6.390 10.863 1.00 90.50 91 GLU A CA 1
ATOM 732 C C . GLU A 1 91 ? -9.514 -5.663 9.692 1.00 90.50 91 GLU A C 1
ATOM 734 O O . GLU A 1 91 ? -10.597 -5.098 9.835 1.00 90.50 91 GLU A O 1
ATOM 739 N N . VAL A 1 92 ? -8.905 -5.707 8.503 1.00 91.12 92 VAL A N 1
ATOM 740 C CA . VAL A 1 92 ? -9.468 -5.036 7.325 1.00 91.12 92 VAL A CA 1
ATOM 741 C C . VAL A 1 92 ? -10.687 -5.771 6.777 1.00 91.12 92 VAL A C 1
ATOM 743 O O . VAL A 1 92 ? -11.640 -5.105 6.382 1.00 91.12 92 VAL A O 1
ATOM 746 N N . ARG A 1 93 ? -10.721 -7.109 6.810 1.00 89.00 93 ARG A N 1
ATOM 747 C CA . ARG A 1 93 ? -11.914 -7.882 6.413 1.00 89.00 93 ARG A CA 1
ATOM 748 C C . ARG A 1 93 ? -13.133 -7.559 7.277 1.00 89.00 93 ARG A C 1
ATOM 750 O O . ARG A 1 93 ? -14.237 -7.485 6.749 1.00 89.00 93 ARG A O 1
ATOM 757 N N . GLN A 1 94 ? -12.946 -7.340 8.580 1.00 90.19 94 GLN A N 1
ATOM 758 C CA . GLN A 1 94 ? -14.040 -6.944 9.477 1.00 90.19 94 GLN A CA 1
ATOM 759 C C . GLN A 1 94 ? -14.616 -5.569 9.114 1.00 90.19 94 GLN A C 1
ATOM 761 O O . GLN A 1 94 ? -15.827 -5.373 9.178 1.00 90.19 94 GLN A O 1
ATOM 766 N N . LEU A 1 95 ? -13.760 -4.628 8.707 1.00 87.94 95 LEU A N 1
ATOM 767 C CA . LEU A 1 95 ? -14.169 -3.278 8.307 1.00 87.94 95 LEU A CA 1
ATOM 768 C C . LEU A 1 95 ? -14.734 -3.222 6.881 1.00 87.94 95 LEU A C 1
ATOM 770 O O . LEU A 1 95 ? -15.534 -2.342 6.567 1.00 87.94 95 LEU A O 1
ATOM 774 N N . ARG A 1 96 ? -14.277 -4.122 6.005 1.00 85.31 96 ARG A N 1
ATOM 775 C CA . ARG A 1 96 ? -14.565 -4.151 4.567 1.00 85.31 96 ARG A CA 1
ATOM 776 C C . ARG A 1 96 ? -14.887 -5.580 4.119 1.00 85.31 96 ARG A C 1
ATOM 778 O O . ARG A 1 96 ? -14.046 -6.244 3.508 1.00 85.31 96 ARG A O 1
ATOM 785 N N . PRO A 1 97 ? -16.103 -6.074 4.428 1.00 77.12 97 PRO A N 1
ATOM 786 C CA . PRO A 1 97 ? -16.526 -7.429 4.073 1.00 77.12 97 PRO A CA 1
ATOM 787 C C . PRO A 1 97 ? -16.716 -7.625 2.559 1.00 77.12 97 PRO A C 1
ATOM 789 O O . PRO A 1 97 ? -16.894 -8.756 2.109 1.00 77.12 97 PRO A O 1
ATOM 792 N N . ASP A 1 98 ? -16.675 -6.539 1.778 1.00 76.62 98 ASP A N 1
ATOM 793 C CA . ASP A 1 98 ? -16.674 -6.518 0.313 1.00 76.62 98 ASP A CA 1
ATOM 794 C C . ASP A 1 98 ? -15.422 -7.167 -0.298 1.00 76.62 98 ASP A C 1
ATOM 796 O O . ASP A 1 98 ? -15.476 -7.677 -1.416 1.00 76.62 98 ASP A O 1
ATOM 800 N N . LEU A 1 99 ? -14.315 -7.228 0.449 1.00 66.62 99 LEU A N 1
ATOM 801 C CA . LEU A 1 99 ? -13.105 -7.955 0.066 1.00 66.62 99 LEU A CA 1
ATOM 802 C C . LEU A 1 99 ? -13.263 -9.464 0.326 1.00 66.62 99 LEU A C 1
ATOM 804 O O . LEU A 1 99 ? -12.637 -10.016 1.233 1.00 66.62 99 LEU A O 1
ATOM 808 N N . ARG A 1 100 ? -14.121 -10.145 -0.441 1.00 54.19 100 ARG A N 1
ATOM 809 C CA . ARG A 1 100 ? -14.153 -11.619 -0.463 1.00 54.19 100 ARG A CA 1
ATOM 810 C C . ARG A 1 100 ? -13.086 -12.156 -1.408 1.00 54.19 100 ARG A C 1
ATOM 812 O O . ARG A 1 100 ? -12.839 -11.559 -2.452 1.00 54.19 100 ARG A O 1
ATOM 819 N N . ASP A 1 101 ? -12.463 -13.258 -0.994 1.00 55.25 101 ASP A N 1
ATOM 820 C CA . ASP A 1 101 ? -11.291 -13.856 -1.630 1.00 55.25 101 ASP A CA 1
ATOM 821 C C . ASP A 1 101 ? -11.488 -13.981 -3.148 1.00 55.25 101 ASP A C 1
ATOM 823 O O . ASP A 1 101 ? -12.331 -14.741 -3.629 1.00 55.25 101 ASP A O 1
ATOM 827 N N . THR A 1 102 ? -10.707 -13.218 -3.911 1.00 49.44 102 THR A N 1
ATOM 828 C CA . THR A 1 102 ? -10.461 -13.539 -5.312 1.00 49.44 102 THR A CA 1
ATOM 829 C C . THR A 1 102 ? -9.606 -14.800 -5.321 1.00 49.44 102 THR A C 1
ATOM 831 O O . THR A 1 102 ? -8.396 -14.741 -5.099 1.00 49.44 102 THR A O 1
ATOM 834 N N . ALA A 1 103 ? -10.286 -15.940 -5.477 1.00 38.25 103 ALA A N 1
ATOM 835 C CA . ALA A 1 103 ? -9.681 -17.248 -5.716 1.00 38.25 103 ALA A CA 1
ATOM 836 C C . ALA A 1 103 ? -8.685 -17.212 -6.892 1.00 38.25 103 ALA A C 1
ATOM 838 O O . ALA A 1 103 ? -8.888 -16.413 -7.840 1.00 38.25 103 ALA A O 1
#

Nearest PDB structures (foldseek):
  6nrd-assembly1_4  TM=2.132E-01  e=7.098E+00  Homo sapiens